Protein AF-A0A925G0U5-F1 (afdb_monomer_lite)

Structure (mmCIF, N/CA/C/O backbone):
data_AF-A0A925G0U5-F1
#
_entry.id   AF-A0A925G0U5-F1
#
loop_
_atom_site.group_PDB
_atom_site.id
_atom_site.type_symbol
_atom_site.label_atom_id
_atom_site.label_alt_id
_atom_site.label_comp_id
_atom_site.label_asym_id
_atom_site.label_entity_id
_atom_site.label_seq_id
_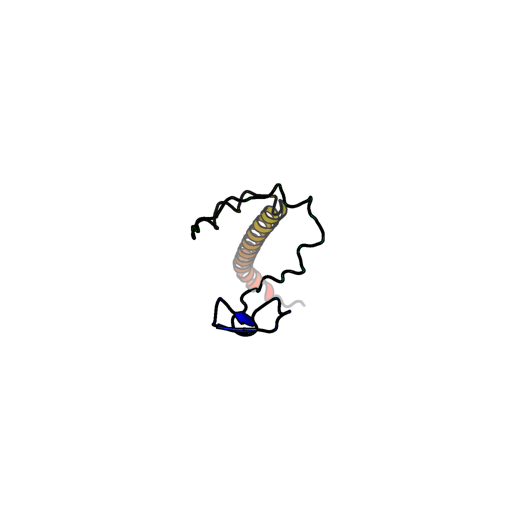atom_site.pdbx_PDB_ins_code
_atom_site.Cartn_x
_atom_site.Cartn_y
_atom_site.Cartn_z
_atom_site.occupancy
_atom_site.B_iso_or_equiv
_atom_site.auth_seq_id
_atom_site.auth_comp_id
_atom_site.auth_asym_id
_atom_site.auth_atom_id
_atom_site.pdbx_PDB_model_num
ATOM 1 N N . MET A 1 1 ? -39.288 -28.256 18.003 1.00 76.12 1 MET A N 1
ATOM 2 C CA . MET A 1 1 ? -39.904 -27.182 17.167 1.00 76.12 1 MET A CA 1
ATOM 3 C C . MET A 1 1 ? -39.437 -27.257 15.702 1.00 76.12 1 MET A C 1
ATOM 5 O O . MET A 1 1 ? -38.481 -27.974 15.439 1.00 76.12 1 MET A O 1
ATOM 9 N N . HIS A 1 2 ? -40.069 -26.563 14.743 1.00 84.81 2 HIS A N 1
ATOM 10 C CA . HIS A 1 2 ? -39.595 -26.479 13.342 1.00 84.81 2 HIS A CA 1
ATOM 11 C C . HIS A 1 2 ? -39.043 -25.087 13.018 1.00 84.81 2 HIS A C 1
ATOM 13 O O . HIS A 1 2 ? -39.560 -24.082 13.503 1.00 84.81 2 HIS A O 1
ATOM 19 N N . CYS A 1 3 ? -37.998 -25.020 12.192 1.00 87.19 3 CYS A N 1
ATOM 20 C CA . CYS A 1 3 ? -37.423 -23.756 11.746 1.00 87.19 3 CYS A CA 1
ATOM 21 C C . CYS A 1 3 ? -38.398 -23.009 10.824 1.00 87.19 3 CYS A C 1
ATOM 23 O O . CYS A 1 3 ? -38.824 -23.551 9.808 1.00 87.19 3 CYS A O 1
ATOM 25 N N . MET A 1 4 ? -38.681 -21.738 11.113 1.00 83.75 4 MET A N 1
ATOM 26 C CA . MET A 1 4 ? -39.540 -20.903 10.259 1.00 83.75 4 MET A CA 1
ATOM 27 C C . MET A 1 4 ? -38.903 -20.559 8.903 1.00 83.75 4 MET A C 1
ATOM 29 O O . MET A 1 4 ? -39.610 -20.172 7.981 1.00 83.75 4 MET A O 1
ATOM 33 N N . ASN A 1 5 ? -37.579 -20.697 8.775 1.00 86.06 5 ASN A N 1
ATOM 34 C CA . ASN A 1 5 ? -36.854 -20.367 7.548 1.00 86.06 5 ASN A CA 1
ATOM 35 C C . ASN A 1 5 ? -36.766 -21.545 6.562 1.00 86.06 5 ASN A C 1
ATOM 37 O O . ASN A 1 5 ? -36.819 -21.341 5.356 1.00 86.06 5 ASN A O 1
ATOM 41 N N . CYS A 1 6 ? -36.615 -22.781 7.051 1.00 89.94 6 CYS A N 1
ATOM 42 C CA . CYS A 1 6 ? -36.394 -23.953 6.188 1.00 89.94 6 CYS A CA 1
ATOM 43 C C . CYS A 1 6 ? -37.265 -25.177 6.512 1.00 89.94 6 CYS A C 1
ATOM 45 O O . CYS A 1 6 ? -37.164 -26.187 5.824 1.00 89.94 6 CYS A O 1
ATOM 47 N N . GLY A 1 7 ? -38.088 -25.130 7.563 1.00 89.00 7 GLY A N 1
ATOM 48 C CA . GLY A 1 7 ? -38.982 -26.225 7.954 1.00 89.00 7 GLY A CA 1
ATOM 49 C C . GLY A 1 7 ? -38.314 -27.417 8.649 1.00 89.00 7 GLY A C 1
ATOM 50 O O . GLY A 1 7 ? -39.017 -28.319 9.108 1.00 89.00 7 GLY A O 1
ATOM 51 N N . SER A 1 8 ? -36.983 -27.447 8.785 1.00 89.31 8 SER A N 1
ATOM 52 C CA . SER A 1 8 ? -36.307 -28.567 9.451 1.00 89.31 8 SER A CA 1
ATOM 53 C C . SER A 1 8 ? -36.627 -28.623 10.949 1.00 89.31 8 SER A C 1
ATOM 55 O O . SER A 1 8 ? -36.971 -27.616 11.574 1.00 89.31 8 SER A O 1
ATOM 57 N N . SER A 1 9 ? -36.566 -29.818 11.536 1.00 89.62 9 SER A N 1
ATOM 58 C CA . SER A 1 9 ? -36.765 -30.017 12.974 1.00 89.62 9 SER A CA 1
ATOM 59 C C . SER A 1 9 ? -35.581 -29.466 13.765 1.00 89.62 9 SER A C 1
ATOM 61 O O . SER A 1 9 ? -34.436 -29.829 13.496 1.00 89.62 9 SER A O 1
ATOM 63 N N . VAL A 1 10 ? -35.856 -28.638 14.769 1.00 88.00 10 VAL A N 1
ATOM 64 C CA . VAL A 1 10 ? -34.846 -28.010 15.622 1.00 88.00 10 VAL A CA 1
ATOM 65 C C . VAL A 1 10 ? -35.101 -28.321 17.098 1.00 88.00 10 VAL A C 1
ATOM 67 O O . VAL A 1 10 ? -36.254 -28.411 17.536 1.00 88.00 10 VAL A O 1
ATOM 70 N N . ARG A 1 11 ? -34.006 -28.510 17.849 1.00 81.31 11 ARG A N 1
ATOM 71 C CA . ARG A 1 11 ? -33.995 -28.788 19.295 1.00 81.31 11 ARG A CA 1
ATOM 72 C C . ARG A 1 11 ? -34.392 -27.543 20.074 1.00 81.31 11 ARG A C 1
ATOM 74 O O . ARG A 1 11 ? -33.901 -26.468 19.746 1.00 81.31 11 ARG A O 1
ATOM 81 N N . ASP A 1 12 ? -35.199 -27.707 21.119 1.00 74.06 12 ASP A N 1
ATOM 82 C CA . ASP A 1 12 ? -35.890 -26.623 21.842 1.00 74.06 12 ASP A CA 1
ATOM 83 C C . ASP A 1 12 ? -34.964 -25.587 22.525 1.00 74.06 12 ASP A C 1
ATOM 85 O O . ASP A 1 12 ? -35.418 -24.517 22.907 1.00 74.06 12 ASP A O 1
ATOM 89 N N . ASN A 1 13 ? -33.656 -25.854 22.601 1.00 72.38 13 ASN A N 1
ATOM 90 C CA . ASN A 1 13 ? -32.612 -24.981 23.154 1.00 72.38 13 ASN A CA 1
ATOM 91 C C . ASN A 1 13 ? -31.510 -24.594 22.139 1.00 72.38 13 ASN A C 1
ATOM 93 O O . ASN A 1 13 ? -30.439 -24.120 22.527 1.00 72.38 13 ASN A O 1
ATOM 97 N N . ALA A 1 14 ? -31.715 -24.836 20.841 1.00 76.69 14 ALA A N 1
ATOM 98 C CA . ALA A 1 14 ? -30.740 -24.482 19.813 1.00 76.69 14 ALA A CA 1
ATOM 99 C C . ALA A 1 14 ? -30.850 -22.996 19.436 1.00 76.69 14 ALA A C 1
ATOM 101 O O . ALA A 1 14 ? -31.916 -22.520 19.056 1.00 76.69 14 ALA A O 1
ATOM 102 N N . ARG A 1 15 ? -29.725 -22.270 19.491 1.00 80.69 15 ARG A N 1
ATOM 103 C CA . ARG A 1 15 ? -29.657 -20.839 19.125 1.00 80.69 15 ARG A CA 1
ATOM 104 C C . ARG A 1 15 ? -29.654 -20.589 17.620 1.00 80.69 15 ARG A C 1
ATOM 106 O O . ARG A 1 15 ? -29.994 -19.497 17.172 1.00 80.69 15 ARG A O 1
ATOM 113 N N . PHE A 1 16 ? -29.292 -21.606 16.846 1.00 87.56 16 PHE A N 1
ATOM 114 C CA . PHE A 1 16 ? -29.232 -21.570 15.390 1.00 87.56 16 PHE A CA 1
ATOM 115 C C . PHE A 1 16 ? -29.779 -22.883 14.827 1.00 87.56 16 PHE A C 1
ATOM 117 O O . PHE A 1 16 ? -29.690 -23.931 15.466 1.00 87.56 16 PHE A O 1
ATOM 124 N N . CYS A 1 17 ? -30.352 -22.832 13.629 1.00 89.56 17 CYS A N 1
ATOM 125 C CA . CYS A 1 17 ? -30.789 -24.016 12.907 1.00 89.56 17 CYS A CA 1
ATOM 126 C C . CYS A 1 17 ? -29.589 -24.721 12.257 1.00 89.56 17 CYS A C 1
ATOM 128 O O . CYS A 1 17 ? -28.935 -24.141 11.392 1.00 89.56 17 CYS A O 1
ATOM 130 N N . ASP A 1 18 ? -29.371 -25.994 12.589 1.00 87.62 18 ASP A N 1
ATOM 131 C CA . ASP A 1 18 ? -28.286 -26.815 12.025 1.00 87.62 18 ASP A CA 1
ATOM 132 C C . ASP A 1 18 ? -28.390 -26.998 10.496 1.00 87.62 18 ASP A C 1
ATOM 134 O O . ASP A 1 18 ? -27.406 -27.314 9.836 1.00 87.62 18 ASP A O 1
ATOM 138 N N . SER A 1 19 ? -29.582 -26.815 9.914 1.00 87.19 19 SER A N 1
ATOM 139 C CA . SER A 1 19 ? -29.820 -27.056 8.483 1.00 87.19 19 SER A CA 1
ATOM 140 C C . SER A 1 19 ? -29.683 -25.810 7.606 1.00 87.19 19 SER A C 1
ATOM 142 O O . SER A 1 19 ? -29.328 -25.935 6.441 1.00 87.19 19 SER A O 1
ATOM 144 N N . CYS A 1 20 ? -30.007 -24.618 8.117 1.00 89.06 20 CYS A N 1
ATOM 145 C CA . CYS A 1 20 ? -30.011 -23.382 7.315 1.00 89.06 20 CYS A CA 1
ATOM 146 C C . CYS A 1 20 ? -29.246 -22.215 7.950 1.00 89.06 20 CYS A C 1
ATOM 148 O O . CYS A 1 20 ? -29.148 -21.155 7.338 1.00 89.06 20 CYS A O 1
ATOM 150 N N . GLY A 1 21 ? -28.745 -22.375 9.178 1.00 85.88 21 GLY A N 1
ATOM 151 C CA . GLY A 1 21 ? -28.020 -21.337 9.911 1.00 85.88 21 GLY A CA 1
ATOM 152 C C . GLY A 1 21 ? -28.890 -20.202 10.458 1.00 85.88 21 GLY A C 1
ATOM 153 O O . GLY A 1 21 ? -28.354 -19.271 11.051 1.00 85.88 21 GLY A O 1
ATOM 154 N N . ALA A 1 22 ? -30.217 -20.252 10.288 1.00 86.31 22 ALA A N 1
ATOM 155 C CA . ALA A 1 22 ? -31.107 -19.213 10.801 1.00 86.31 22 ALA A CA 1
ATOM 156 C C . ALA A 1 22 ? -31.119 -19.195 12.336 1.00 86.31 22 ALA A C 1
ATOM 158 O O . ALA A 1 22 ? -31.241 -20.242 12.974 1.00 86.31 22 ALA A O 1
ATOM 159 N N . THR A 1 23 ? -31.021 -18.004 12.921 1.00 84.25 23 THR A N 1
ATOM 160 C CA . THR A 1 23 ? -31.084 -17.788 14.369 1.00 84.25 23 THR A CA 1
ATOM 161 C C . THR A 1 23 ? -32.484 -18.090 14.893 1.00 84.25 23 THR A C 1
ATOM 163 O O . THR A 1 23 ? -33.475 -17.653 14.308 1.00 84.25 23 THR A O 1
ATOM 166 N N . ILE A 1 24 ? -32.573 -18.804 16.011 1.00 82.06 24 ILE A N 1
ATOM 167 C CA . ILE A 1 24 ? -33.839 -19.096 16.685 1.00 82.06 24 ILE A CA 1
ATOM 168 C C . ILE A 1 24 ? -33.840 -18.313 17.991 1.00 82.06 24 ILE A C 1
ATOM 170 O O . ILE A 1 24 ? -32.906 -18.414 18.785 1.00 82.06 24 ILE A O 1
ATOM 174 N N . ALA A 1 25 ? -34.855 -17.469 18.169 1.00 69.12 25 ALA A N 1
ATOM 175 C CA . ALA A 1 25 ? -34.979 -16.628 19.348 1.00 69.12 25 ALA A CA 1
ATOM 176 C C . ALA A 1 25 ? -35.270 -17.502 20.579 1.00 69.12 25 ALA A C 1
ATOM 178 O O . ALA A 1 25 ? -36.366 -18.037 20.725 1.00 69.12 25 ALA A O 1
ATOM 179 N N . ASP A 1 26 ? -34.263 -17.653 21.436 1.00 67.31 26 ASP A N 1
ATOM 180 C CA . ASP A 1 26 ? -34.353 -18.306 22.741 1.00 67.31 26 ASP A CA 1
ATOM 181 C C . ASP A 1 26 ? -35.079 -17.372 23.732 1.00 67.31 26 ASP A C 1
ATOM 183 O O . ASP A 1 26 ? -34.585 -16.265 23.983 1.00 67.31 26 ASP A O 1
ATOM 187 N N . PRO A 1 27 ? -36.238 -17.764 24.296 1.00 58.28 27 PRO A N 1
ATOM 188 C CA . PRO A 1 27 ? -36.998 -16.916 25.216 1.00 58.28 27 PRO A CA 1
ATOM 189 C C . PRO A 1 27 ? -36.292 -16.681 26.566 1.00 58.28 27 PRO A C 1
ATOM 191 O O . PRO A 1 27 ? -36.699 -15.793 27.317 1.00 58.28 27 PRO A O 1
ATOM 194 N N . GLU A 1 28 ? -35.216 -17.413 26.874 1.00 57.41 28 GLU A N 1
ATOM 195 C CA . GLU A 1 28 ? -34.533 -17.349 28.175 1.00 57.41 28 GLU A CA 1
ATOM 196 C C . GLU A 1 28 ? -33.473 -16.225 28.269 1.00 57.41 28 GLU A C 1
ATOM 198 O O . GLU A 1 28 ? -32.949 -15.933 29.346 1.00 57.41 28 GLU A O 1
ATOM 203 N N . ALA A 1 29 ? -33.173 -15.517 27.171 1.00 57.09 29 ALA A N 1
ATOM 204 C CA . ALA A 1 29 ? -32.167 -14.445 27.155 1.00 57.09 29 ALA A CA 1
ATOM 205 C C . ALA A 1 29 ? -32.665 -13.073 27.670 1.00 57.09 29 ALA A C 1
ATOM 207 O O . ALA A 1 29 ? -31.876 -12.131 27.753 1.00 57.09 29 ALA A O 1
ATOM 208 N N . THR A 1 30 ? -33.942 -12.920 28.041 1.00 56.25 30 THR A N 1
ATOM 209 C CA . THR A 1 30 ? -34.534 -11.593 28.339 1.00 56.25 30 THR A CA 1
ATOM 210 C C . THR A 1 30 ? -34.704 -11.271 29.835 1.00 56.25 30 THR A C 1
ATOM 212 O O . THR A 1 30 ? -35.216 -10.208 30.179 1.00 56.25 30 THR A O 1
ATOM 215 N N . ARG A 1 31 ? -34.233 -12.100 30.779 1.00 58.62 31 ARG A N 1
ATOM 216 C CA . ARG A 1 31 ? -34.433 -11.818 32.224 1.00 58.62 31 ARG A CA 1
ATOM 217 C C . ARG A 1 31 ? -33.359 -10.987 32.937 1.00 58.62 31 ARG A C 1
ATOM 219 O O . ARG A 1 31 ? -33.554 -10.658 34.104 1.00 58.62 31 ARG A O 1
ATOM 226 N N . LEU A 1 32 ? -32.285 -10.556 32.274 1.00 54.97 32 LEU A N 1
ATOM 227 C CA . LEU A 1 32 ? -31.270 -9.687 32.889 1.00 54.97 32 LEU A CA 1
ATOM 228 C C . LEU A 1 32 ? -30.947 -8.477 31.996 1.00 54.97 32 LEU A C 1
ATOM 230 O O . LEU A 1 32 ? -29.961 -8.505 31.272 1.00 54.97 32 LEU A O 1
ATOM 234 N N . ALA A 1 33 ? -31.805 -7.441 32.048 1.00 44.69 33 ALA A N 1
ATOM 235 C CA . ALA A 1 33 ? -31.473 -5.996 32.020 1.00 44.69 33 ALA A CA 1
ATOM 236 C C . ALA A 1 33 ? -32.617 -5.111 31.457 1.00 44.69 33 ALA A C 1
ATOM 238 O O . ALA A 1 33 ? -32.486 -4.551 30.366 1.00 44.69 33 ALA A O 1
ATOM 239 N N . PRO A 1 34 ? -33.716 -4.851 32.192 1.00 52.91 34 PRO A N 1
ATOM 240 C CA . PRO A 1 34 ? -34.643 -3.793 31.810 1.00 52.91 34 PRO A CA 1
ATOM 241 C C . PRO A 1 34 ? -34.093 -2.436 32.288 1.00 52.91 34 PRO A C 1
ATOM 243 O O . PRO A 1 34 ? -34.595 -1.865 33.251 1.00 52.91 34 PRO A O 1
ATOM 246 N N . ARG A 1 35 ? -33.016 -1.931 31.662 1.00 52.72 35 ARG A N 1
ATOM 247 C CA . ARG A 1 35 ? -32.661 -0.492 31.743 1.00 52.72 35 ARG A CA 1
ATOM 248 C C . ARG A 1 35 ? -31.670 0.051 30.708 1.00 52.72 35 ARG A C 1
ATOM 250 O O . ARG A 1 35 ? -31.555 1.265 30.619 1.00 52.72 35 ARG A O 1
ATOM 257 N N . ALA A 1 36 ? -31.003 -0.781 29.905 1.00 56.78 36 ALA A N 1
ATOM 258 C CA . ALA A 1 36 ? -30.005 -0.295 28.937 1.00 56.78 36 ALA A CA 1
ATOM 259 C C . ALA A 1 36 ? -30.484 -0.239 27.470 1.00 56.78 36 ALA A C 1
ATOM 261 O O . ALA A 1 36 ? -29.780 0.309 26.632 1.00 56.78 36 ALA A O 1
ATOM 262 N N . GLN A 1 37 ? -31.666 -0.774 27.138 1.00 57.53 37 GLN A N 1
ATOM 263 C CA . GLN A 1 37 ? -32.112 -0.929 25.738 1.00 57.53 37 GLN A CA 1
ATOM 264 C C . GLN A 1 37 ? -33.294 -0.032 25.331 1.00 57.53 37 GLN A C 1
ATOM 266 O O . GLN A 1 37 ? -33.704 -0.041 24.176 1.00 57.53 37 GLN A O 1
ATOM 271 N N . ALA A 1 38 ? -33.821 0.799 26.235 1.00 54.41 38 ALA A N 1
ATOM 272 C CA . ALA A 1 38 ? -34.953 1.682 25.929 1.00 54.41 38 ALA A CA 1
ATOM 273 C C . ALA A 1 38 ? -34.583 2.930 25.099 1.00 54.41 38 ALA A C 1
ATOM 275 O O . ALA A 1 38 ? -35.457 3.749 24.834 1.00 54.41 38 ALA A O 1
ATOM 276 N N . GLN A 1 39 ? -33.320 3.104 24.688 1.00 56.53 39 GLN A N 1
ATOM 277 C CA . GLN A 1 39 ? -32.896 4.322 23.985 1.00 56.53 39 GLN A CA 1
ATOM 278 C C . GLN A 1 39 ? -32.256 4.108 22.612 1.00 56.53 39 GLN A C 1
ATOM 280 O O . GLN A 1 39 ? -31.907 5.087 21.960 1.00 56.53 39 GLN A O 1
ATOM 285 N N . GLN A 1 40 ? -32.155 2.877 22.107 1.00 54.31 40 GLN A N 1
ATOM 286 C CA . GLN A 1 40 ? -31.574 2.637 20.783 1.00 54.31 40 GLN A CA 1
ATOM 287 C C . GLN A 1 40 ? -32.515 1.825 19.891 1.00 54.31 40 GLN A C 1
ATOM 289 O O . GLN A 1 40 ? -32.391 0.624 19.707 1.00 54.31 40 GLN A O 1
ATOM 294 N N . GLN A 1 41 ? -33.427 2.597 19.294 1.00 51.41 41 GLN A N 1
ATOM 295 C CA . GLN A 1 41 ? -33.735 2.541 17.863 1.00 51.41 41 GLN A CA 1
ATOM 296 C C . GLN A 1 41 ? -34.679 1.432 17.392 1.00 51.41 41 GLN A C 1
ATOM 298 O O . GLN A 1 41 ? -34.318 0.496 16.688 1.00 51.41 41 GLN A O 1
ATOM 303 N N . ALA A 1 42 ? -35.963 1.701 17.612 1.00 55.19 42 ALA A N 1
ATOM 304 C CA . ALA A 1 42 ? -36.962 1.496 16.575 1.00 55.19 42 ALA A CA 1
ATOM 305 C C . ALA A 1 42 ? -36.830 2.601 15.505 1.00 55.19 42 ALA A C 1
ATOM 307 O O . ALA A 1 42 ? -37.481 3.632 15.621 1.00 55.19 42 ALA A O 1
ATOM 308 N N . VAL A 1 43 ? -35.989 2.396 14.482 1.00 52.31 43 VAL A N 1
ATOM 309 C CA . VAL A 1 43 ? -36.150 2.981 13.132 1.00 52.31 43 VAL A CA 1
ATOM 310 C C . VAL A 1 43 ? -35.581 1.975 12.117 1.00 52.31 43 VAL A C 1
ATOM 312 O O . VAL A 1 43 ? -34.456 1.507 12.245 1.00 52.31 43 VAL A O 1
ATOM 315 N N . MET A 1 44 ? -36.406 1.596 11.147 1.00 56.16 44 MET A N 1
ATOM 316 C CA . MET A 1 44 ? -36.231 0.520 10.160 1.00 56.16 44 MET A CA 1
ATOM 317 C C . MET A 1 44 ? -35.207 0.853 9.044 1.00 56.16 44 MET A C 1
ATOM 319 O O . MET A 1 44 ? -35.094 2.026 8.691 1.00 56.16 44 MET A O 1
ATOM 323 N N . PRO A 1 45 ? -34.527 -0.133 8.409 1.00 57.41 45 PRO A N 1
ATOM 324 C CA . PRO A 1 45 ? -33.669 0.112 7.247 1.00 57.41 45 PRO A CA 1
ATOM 325 C C . PRO A 1 45 ? -34.378 -0.192 5.910 1.00 57.41 45 PRO A C 1
ATOM 327 O O . PRO A 1 45 ? -34.890 -1.300 5.730 1.00 57.41 45 PRO A O 1
ATOM 330 N N . PRO A 1 46 ? -34.335 0.704 4.907 1.00 57.28 46 PRO A N 1
ATOM 331 C CA . PRO A 1 46 ? -34.367 0.306 3.511 1.00 57.28 46 PRO A CA 1
ATOM 332 C C . PRO A 1 46 ? -32.939 0.092 2.994 1.00 57.28 46 PRO A C 1
ATOM 334 O O . PRO A 1 46 ? -32.035 0.906 3.154 1.00 57.28 46 PRO A O 1
ATOM 337 N N . ARG A 1 47 ? -32.761 -1.064 2.368 1.00 56.28 47 ARG A N 1
ATOM 338 C CA . ARG A 1 47 ? -31.558 -1.550 1.698 1.00 56.28 47 ARG A CA 1
ATOM 339 C C . ARG A 1 47 ? -31.281 -0.725 0.434 1.00 56.28 47 ARG A C 1
ATOM 341 O O . ARG A 1 47 ? -31.971 -0.925 -0.560 1.00 56.28 47 ARG A O 1
ATOM 348 N N . SER A 1 48 ? -30.234 0.098 0.425 1.00 49.38 48 SER A N 1
ATOM 349 C CA . SER A 1 48 ? -29.549 0.515 -0.806 1.00 49.38 48 SER A CA 1
ATOM 350 C C . SER A 1 48 ? -28.144 -0.092 -0.828 1.00 49.38 48 SER A C 1
ATOM 352 O O . SER A 1 48 ? -27.254 0.254 -0.058 1.00 49.38 48 SER A O 1
ATOM 354 N N . LYS A 1 49 ? -27.968 -1.084 -1.701 1.00 52.59 49 LYS A N 1
ATOM 355 C CA . LYS A 1 49 ? -26.653 -1.482 -2.202 1.00 52.59 49 LYS A CA 1
ATOM 356 C C . LYS A 1 49 ? -26.211 -0.358 -3.142 1.00 52.59 49 LYS A C 1
ATOM 358 O O . LYS A 1 49 ? -26.925 -0.169 -4.116 1.00 52.59 49 LYS A O 1
ATOM 363 N N . ASP A 1 50 ? -25.154 0.385 -2.815 1.00 55.41 50 ASP A N 1
ATOM 364 C CA . ASP A 1 50 ? -24.107 0.832 -3.770 1.00 55.41 50 ASP A CA 1
ATOM 365 C C . ASP A 1 50 ? -23.164 1.921 -3.236 1.00 55.41 50 ASP A C 1
ATOM 367 O O . ASP A 1 50 ? -22.170 2.222 -3.882 1.00 55.41 50 ASP A O 1
ATOM 371 N N . GLU A 1 51 ? -23.393 2.512 -2.063 1.00 51.03 51 GLU A N 1
ATOM 372 C CA . GLU A 1 51 ? -22.610 3.697 -1.660 1.00 51.03 51 GLU A CA 1
ATOM 373 C C . GLU A 1 51 ? -21.611 3.430 -0.522 1.00 51.03 51 GLU A C 1
ATOM 375 O O . GLU A 1 51 ? -21.343 4.279 0.322 1.00 51.03 51 GLU A O 1
ATOM 380 N N . SER A 1 52 ? -21.043 2.223 -0.478 1.00 53.09 52 SER A N 1
ATOM 381 C CA . SER A 1 52 ? -20.043 1.837 0.528 1.00 53.09 52 SER A CA 1
ATOM 382 C C . SER A 1 52 ? -18.593 2.159 0.136 1.00 53.09 52 SER A C 1
ATOM 384 O O . SER A 1 52 ? -17.677 1.697 0.810 1.00 53.09 52 SER A O 1
ATOM 386 N N . SER A 1 53 ? -18.337 2.913 -0.939 1.00 53.75 53 SER A N 1
ATOM 387 C CA . SER A 1 53 ? -16.963 3.192 -1.405 1.00 53.75 53 SER A CA 1
ATOM 388 C C . SER A 1 53 ? -16.434 4.602 -1.125 1.00 53.75 53 SER A C 1
ATOM 390 O O . SER A 1 53 ? -15.214 4.758 -1.075 1.00 53.75 53 SER A O 1
ATOM 392 N N . ASP A 1 54 ? -17.287 5.604 -0.870 1.00 53.94 54 ASP A N 1
ATOM 393 C CA . ASP A 1 54 ? -16.815 6.991 -0.688 1.00 53.94 54 ASP A CA 1
ATOM 394 C C . ASP A 1 54 ? -17.197 7.663 0.643 1.00 53.94 54 ASP A C 1
ATOM 396 O O . ASP A 1 54 ? -16.474 8.561 1.078 1.00 53.94 54 ASP A O 1
ATOM 400 N N . LEU A 1 55 ? -18.227 7.200 1.366 1.00 55.62 55 LEU A N 1
ATOM 401 C CA . LEU A 1 55 ? -18.644 7.835 2.629 1.00 55.62 55 LEU A CA 1
ATOM 402 C C . LEU A 1 55 ? -18.027 7.218 3.903 1.00 55.62 55 LEU A C 1
ATOM 404 O O . LEU A 1 55 ? -17.990 7.869 4.944 1.00 55.62 55 LEU A O 1
ATOM 408 N N . GLU A 1 56 ? -17.419 6.029 3.821 1.00 55.03 56 GLU A N 1
ATOM 409 C CA . GLU A 1 56 ? -16.612 5.444 4.917 1.00 55.03 56 GLU A CA 1
ATOM 410 C C . GLU A 1 56 ? -15.171 6.002 4.952 1.00 55.03 56 GLU A C 1
ATOM 412 O O . GLU A 1 56 ? -14.281 5.501 5.638 1.00 55.03 56 GLU A O 1
ATOM 417 N N . ARG A 1 57 ? -14.918 7.076 4.192 1.00 54.66 57 ARG A N 1
ATOM 418 C CA . ARG A 1 57 ? -13.615 7.745 4.081 1.00 54.66 57 ARG A CA 1
ATOM 419 C C . ARG A 1 57 ? -13.428 8.905 5.059 1.00 54.66 57 ARG A C 1
ATOM 421 O O . ARG A 1 57 ? -12.344 9.484 5.100 1.00 54.66 57 ARG A O 1
ATOM 428 N N . THR A 1 58 ? -14.446 9.254 5.843 1.00 56.16 58 THR A N 1
ATOM 429 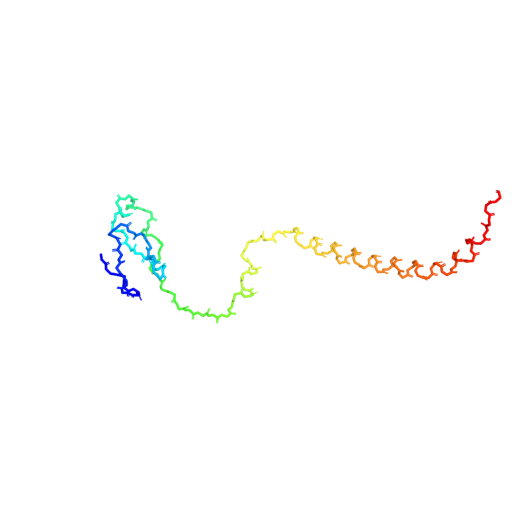C CA . THR A 1 58 ? -14.408 10.425 6.740 1.00 56.16 58 THR A CA 1
ATOM 430 C C . THR A 1 58 ? -14.762 10.128 8.195 1.00 56.16 58 THR A C 1
ATOM 432 O O . THR A 1 58 ? -14.619 11.016 9.036 1.00 56.16 58 THR A O 1
ATOM 435 N N . ILE A 1 59 ? -15.118 8.889 8.550 1.00 53.25 59 ILE A N 1
ATOM 436 C CA . ILE A 1 59 ? -15.394 8.518 9.941 1.00 53.25 59 ILE A CA 1
ATOM 437 C C . ILE A 1 59 ? -14.146 7.871 10.571 1.00 53.25 59 ILE A C 1
ATOM 439 O O . ILE A 1 59 ? -13.852 6.689 10.454 1.00 53.25 59 ILE A O 1
ATOM 443 N N . PHE A 1 60 ? -13.385 8.742 11.233 1.00 44.44 60 PHE A N 1
ATOM 444 C CA . PHE A 1 60 ? -12.350 8.455 12.226 1.00 44.44 60 PHE A CA 1
ATOM 445 C C . PHE A 1 60 ? -11.054 7.775 11.745 1.00 44.44 60 PHE A C 1
ATOM 447 O O . PHE A 1 60 ? -10.837 6.573 11.855 1.00 44.44 60 PHE A O 1
ATOM 454 N N . THR A 1 61 ? -10.067 8.622 11.430 1.00 53.59 61 THR A N 1
ATOM 455 C CA . THR A 1 61 ? -8.694 8.438 11.946 1.00 53.59 61 THR A CA 1
ATOM 456 C C . THR A 1 61 ? -7.994 7.116 11.598 1.00 53.59 61 THR A C 1
ATOM 458 O O . THR A 1 61 ? -7.231 6.580 12.403 1.00 53.59 61 THR A O 1
ATOM 461 N N . ALA A 1 62 ? -8.156 6.609 10.376 1.00 56.12 62 ALA A N 1
ATOM 462 C CA . ALA A 1 62 ? -7.278 5.575 9.831 1.00 56.12 62 ALA A CA 1
ATOM 463 C C . ALA A 1 62 ? -5.900 6.175 9.473 1.00 56.12 62 ALA A C 1
ATOM 465 O O . ALA A 1 62 ? -5.523 6.306 8.314 1.00 56.12 62 ALA A O 1
ATOM 466 N N . ARG A 1 63 ? -5.145 6.517 10.525 1.00 54.88 63 ARG A N 1
ATOM 467 C CA . ARG A 1 63 ? -3.694 6.722 10.570 1.00 54.88 63 ARG A CA 1
ATOM 468 C C . ARG A 1 63 ? -3.137 7.881 9.719 1.00 54.88 63 ARG A C 1
ATOM 470 O O . ARG A 1 63 ? -2.834 7.674 8.544 1.00 54.88 63 ARG A O 1
ATOM 477 N N . PRO A 1 64 ? -2.758 9.018 10.340 1.00 63.53 64 PRO A N 1
ATOM 478 C CA . PRO A 1 64 ? -1.780 9.952 9.762 1.00 63.53 64 PRO A CA 1
ATOM 479 C C . PRO A 1 64 ? -0.524 9.249 9.199 1.00 63.53 64 PRO A C 1
ATOM 481 O O . PRO A 1 64 ? 0.149 9.788 8.332 1.00 63.53 64 PRO A O 1
ATOM 484 N N . THR 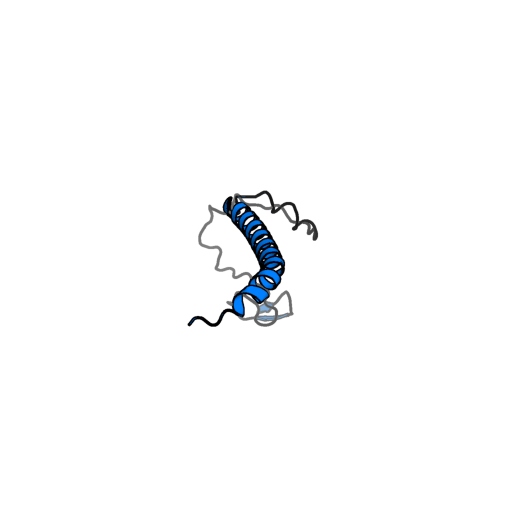A 1 65 ? -0.231 8.012 9.629 1.00 65.62 65 THR A N 1
ATOM 485 C CA . THR A 1 65 ? 0.882 7.184 9.146 1.00 65.62 65 THR A CA 1
ATOM 486 C C . THR A 1 65 ? 0.664 6.504 7.785 1.00 65.62 65 THR A C 1
ATOM 488 O O . THR A 1 65 ? 1.647 6.234 7.101 1.00 65.62 65 THR A O 1
ATOM 491 N N . MET A 1 66 ? -0.572 6.273 7.318 1.00 63.59 66 MET A N 1
ATOM 492 C CA . MET A 1 66 ? -0.817 5.648 6.000 1.00 63.59 66 MET A CA 1
ATOM 493 C C . MET A 1 66 ? -0.411 6.561 4.833 1.00 63.59 66 MET A C 1
ATOM 495 O O . MET A 1 66 ? -0.037 6.069 3.767 1.00 63.59 66 MET A O 1
ATOM 499 N N . MET A 1 67 ? -0.430 7.883 5.034 1.00 70.50 67 MET A N 1
ATOM 500 C CA . MET A 1 67 ? 0.002 8.851 4.022 1.00 70.50 67 MET A CA 1
ATOM 501 C C . MET A 1 67 ? 1.533 8.910 3.904 1.00 70.50 67 MET A C 1
ATOM 503 O O . MET A 1 67 ? 2.052 8.888 2.790 1.00 70.50 67 MET A O 1
ATOM 507 N N . PHE A 1 68 ? 2.259 8.871 5.029 1.00 78.12 68 PHE A N 1
ATOM 508 C CA . PHE A 1 68 ? 3.727 8.803 5.034 1.00 78.12 68 PHE A CA 1
ATOM 509 C C . PHE A 1 68 ? 4.255 7.493 4.455 1.00 78.12 68 PHE A C 1
ATOM 511 O O . PHE A 1 68 ? 5.213 7.509 3.689 1.00 78.12 68 PHE A O 1
ATOM 518 N N . ILE A 1 69 ? 3.607 6.368 4.771 1.00 86.44 69 ILE A N 1
ATOM 519 C CA . ILE A 1 69 ? 3.987 5.060 4.231 1.00 86.44 69 ILE A CA 1
ATOM 520 C C . ILE A 1 69 ? 3.839 5.061 2.706 1.00 86.44 69 ILE A C 1
ATOM 522 O O . ILE A 1 69 ? 4.791 4.743 1.998 1.00 86.44 69 ILE A O 1
ATOM 526 N N . LYS A 1 70 ? 2.684 5.485 2.179 1.00 81.88 70 LYS A N 1
ATOM 527 C CA . LYS A 1 70 ? 2.467 5.568 0.726 1.00 81.88 70 LYS A CA 1
ATOM 528 C C . LYS A 1 70 ? 3.449 6.522 0.042 1.00 81.88 70 LYS A C 1
ATOM 530 O O . LYS A 1 70 ? 4.024 6.154 -0.977 1.00 81.88 70 LYS A O 1
ATOM 535 N N . ALA A 1 71 ? 3.677 7.707 0.610 1.00 88.31 71 ALA A N 1
ATOM 536 C CA . ALA A 1 71 ? 4.642 8.668 0.074 1.00 88.31 71 ALA A CA 1
ATOM 537 C C . ALA A 1 71 ? 6.078 8.109 0.074 1.00 88.31 71 ALA A C 1
ATOM 539 O O . ALA A 1 71 ? 6.786 8.233 -0.924 1.00 88.31 71 ALA A O 1
ATOM 540 N N . GLY A 1 72 ? 6.483 7.432 1.153 1.00 92.50 72 GLY A N 1
ATOM 541 C CA . GLY A 1 72 ? 7.785 6.777 1.266 1.00 92.50 72 GLY A CA 1
ATOM 542 C C . GLY A 1 72 ? 7.983 5.662 0.237 1.00 92.50 72 GLY A C 1
ATOM 543 O O . GLY A 1 72 ? 9.026 5.616 -0.410 1.00 92.50 72 GLY A O 1
ATOM 544 N N . TYR A 1 73 ? 6.976 4.810 0.017 1.00 92.81 73 TYR A N 1
ATOM 545 C CA . TYR A 1 73 ? 7.040 3.760 -1.008 1.00 92.81 73 TYR A CA 1
ATOM 546 C C . TYR A 1 73 ? 7.169 4.325 -2.425 1.00 92.81 73 TYR A C 1
ATOM 548 O O . TYR A 1 73 ? 7.954 3.804 -3.216 1.00 92.81 73 TYR A O 1
ATOM 556 N N . ILE A 1 74 ? 6.442 5.401 -2.745 1.00 94.88 74 ILE A N 1
ATOM 557 C CA . ILE A 1 74 ? 6.550 6.064 -4.053 1.00 94.88 74 ILE A CA 1
ATOM 558 C C . ILE A 1 74 ? 7.961 6.634 -4.239 1.00 94.88 74 ILE A C 1
ATOM 560 O O . ILE A 1 74 ? 8.588 6.390 -5.269 1.00 94.88 74 ILE A O 1
ATOM 564 N N . ALA A 1 75 ? 8.495 7.334 -3.234 1.00 96.31 75 ALA A N 1
ATOM 565 C CA . ALA A 1 75 ? 9.851 7.877 -3.286 1.00 96.31 75 ALA A CA 1
ATOM 566 C C . ALA A 1 75 ? 10.917 6.774 -3.435 1.00 96.31 75 ALA A C 1
ATOM 568 O O . ALA A 1 75 ? 11.827 6.909 -4.250 1.00 96.31 75 ALA A O 1
ATOM 569 N N . ALA A 1 76 ? 10.780 5.663 -2.704 1.00 96.56 76 ALA A N 1
ATOM 570 C CA . ALA A 1 76 ? 11.688 4.521 -2.796 1.00 96.56 76 ALA A CA 1
ATOM 571 C C . ALA A 1 76 ? 11.650 3.854 -4.180 1.00 96.56 76 ALA A C 1
ATOM 573 O O . ALA A 1 76 ? 12.700 3.530 -4.732 1.00 96.56 76 ALA A O 1
ATOM 574 N N . ALA A 1 77 ? 10.461 3.692 -4.767 1.00 96.94 77 ALA A N 1
ATOM 575 C CA . ALA A 1 77 ? 10.311 3.140 -6.110 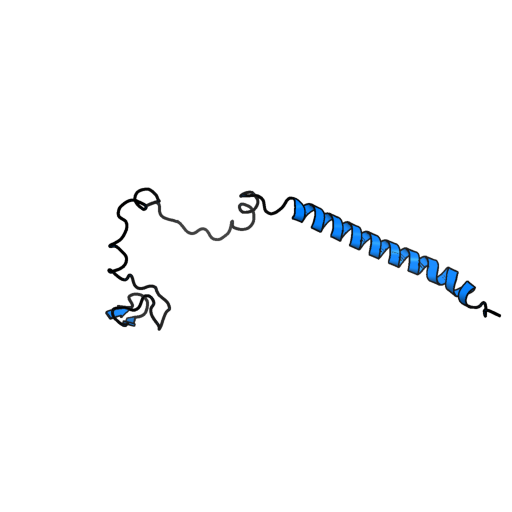1.00 96.94 77 ALA A CA 1
ATOM 576 C C . ALA A 1 77 ? 10.982 4.035 -7.163 1.00 96.94 77 ALA A C 1
ATOM 578 O O . ALA A 1 77 ? 11.739 3.541 -7.997 1.00 96.94 77 ALA A O 1
ATOM 579 N N . LEU A 1 78 ? 10.769 5.353 -7.087 1.00 97.31 78 LEU A N 1
ATOM 580 C CA . LEU A 1 78 ? 11.427 6.309 -7.980 1.00 97.31 78 LEU A CA 1
ATOM 581 C C . LEU A 1 78 ? 12.949 6.267 -7.824 1.00 97.31 78 LEU A C 1
ATOM 583 O O . LEU A 1 78 ? 13.654 6.196 -8.826 1.00 97.31 78 LEU A O 1
ATOM 587 N N . ALA A 1 79 ? 13.457 6.251 -6.588 1.00 97.19 79 ALA A N 1
ATOM 588 C CA . ALA A 1 79 ? 14.889 6.168 -6.314 1.00 97.19 79 ALA A CA 1
ATOM 589 C C . ALA A 1 79 ? 15.512 4.874 -6.860 1.00 97.19 79 ALA A C 1
ATOM 591 O O . ALA A 1 79 ? 16.579 4.924 -7.466 1.00 97.19 79 ALA A O 1
ATOM 592 N N . ALA A 1 80 ? 14.839 3.730 -6.700 1.00 97.31 80 ALA A N 1
ATOM 593 C CA . ALA A 1 80 ? 15.297 2.455 -7.242 1.00 97.31 80 ALA A CA 1
ATOM 594 C C . ALA A 1 80 ? 15.365 2.484 -8.776 1.00 97.31 80 ALA A C 1
ATOM 596 O O . ALA A 1 80 ? 16.384 2.103 -9.348 1.00 97.31 80 ALA A O 1
ATOM 597 N N . VAL A 1 81 ? 14.330 2.999 -9.447 1.00 97.31 81 VAL A N 1
ATOM 598 C CA . VAL A 1 81 ? 14.326 3.151 -10.912 1.00 97.31 81 VAL A CA 1
ATOM 599 C C . VAL A 1 81 ? 15.468 4.068 -11.360 1.00 97.31 81 VAL A C 1
ATOM 601 O O . VAL A 1 81 ? 16.241 3.699 -12.243 1.00 97.31 81 VAL A O 1
ATOM 604 N N . LEU A 1 82 ? 15.650 5.218 -10.710 1.00 96.81 82 LEU A N 1
ATOM 605 C CA . LEU A 1 82 ? 16.716 6.170 -11.038 1.00 96.81 82 LEU A CA 1
ATOM 606 C C . LEU A 1 82 ? 18.110 5.556 -10.837 1.00 96.81 82 LEU A C 1
ATOM 608 O O . LEU A 1 82 ? 18.972 5.696 -11.701 1.00 96.81 82 LEU A O 1
ATOM 612 N N . LEU A 1 83 ? 18.307 4.809 -9.747 1.00 95.19 83 LEU A N 1
ATOM 613 C CA . LEU A 1 83 ? 19.539 4.072 -9.478 1.00 95.19 83 LEU A CA 1
ATOM 614 C C . LEU A 1 83 ? 19.800 3.007 -10.545 1.00 95.19 83 LEU A C 1
ATOM 616 O O . LEU A 1 83 ? 20.927 2.904 -11.014 1.00 95.19 83 LEU A O 1
ATOM 620 N N . THR A 1 84 ? 18.786 2.236 -10.954 1.00 95.06 84 THR A N 1
ATOM 621 C CA . THR A 1 84 ? 18.954 1.222 -12.010 1.00 95.06 84 THR A CA 1
ATOM 622 C C . THR A 1 84 ? 19.331 1.845 -13.348 1.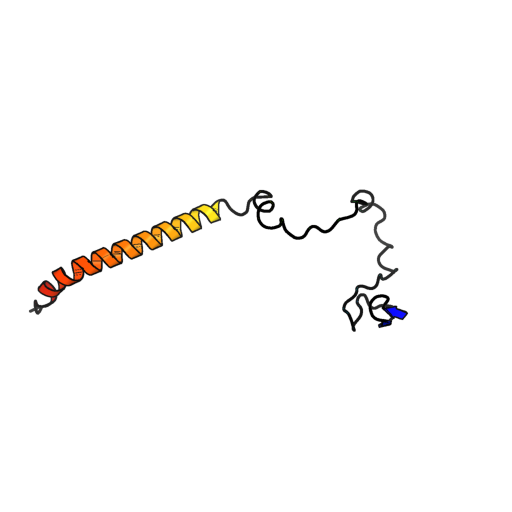00 95.06 84 THR A C 1
ATOM 624 O O . THR A 1 84 ? 20.200 1.312 -14.029 1.00 95.06 84 THR A O 1
ATOM 627 N N . ILE A 1 85 ? 18.750 2.996 -13.700 1.00 95.31 85 ILE A N 1
ATOM 628 C CA . ILE A 1 85 ? 19.099 3.743 -14.915 1.00 95.31 85 ILE A CA 1
ATOM 629 C C . ILE A 1 85 ? 20.529 4.279 -14.815 1.00 95.31 85 ILE A C 1
ATOM 631 O O . ILE A 1 85 ? 21.304 4.144 -15.759 1.00 95.31 85 ILE A O 1
ATOM 635 N N . LEU A 1 86 ? 20.901 4.850 -13.666 1.00 93.31 86 LEU A N 1
ATOM 636 C CA . LEU A 1 86 ? 22.239 5.386 -13.432 1.00 93.31 86 LEU A CA 1
ATOM 637 C C . LEU A 1 86 ? 23.292 4.279 -13.482 1.00 93.31 86 LEU A C 1
ATOM 639 O O . LEU A 1 86 ? 24.304 4.445 -14.152 1.00 93.31 86 LEU A O 1
ATOM 643 N N . LEU A 1 87 ? 23.034 3.128 -12.854 1.00 89.81 87 LEU A N 1
ATOM 644 C CA . LEU A 1 87 ? 23.876 1.946 -12.996 1.00 89.81 87 LEU A CA 1
ATOM 645 C C . LEU A 1 87 ? 23.913 1.495 -14.455 1.00 89.81 87 LEU A C 1
ATOM 647 O O . LEU A 1 87 ? 24.997 1.326 -14.982 1.00 89.81 87 LEU A O 1
ATOM 651 N N . ALA A 1 88 ? 22.788 1.359 -15.154 1.00 88.44 88 ALA A N 1
ATOM 652 C CA . ALA A 1 88 ? 22.789 0.955 -16.561 1.00 88.4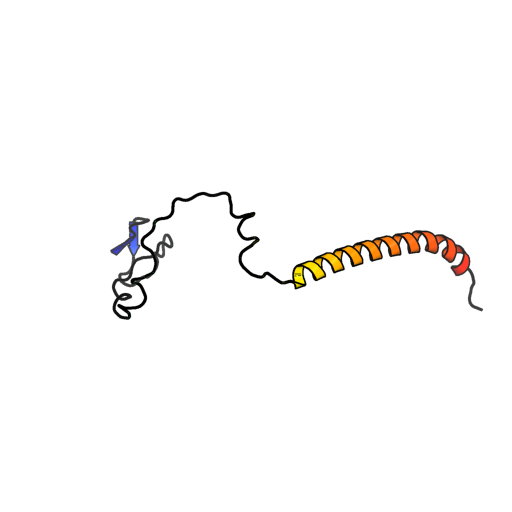4 88 ALA A CA 1
ATOM 653 C C . ALA A 1 88 ? 23.590 1.910 -17.467 1.00 88.44 88 ALA A C 1
ATOM 655 O O . ALA A 1 88 ? 24.191 1.455 -18.435 1.00 88.44 88 ALA A O 1
ATOM 656 N N . MET A 1 89 ? 23.647 3.208 -17.149 1.00 86.69 89 MET A N 1
ATOM 657 C CA . MET A 1 89 ? 24.513 4.174 -17.837 1.00 86.69 89 MET A CA 1
ATOM 658 C C . MET A 1 89 ? 25.977 4.110 -17.378 1.00 86.69 89 MET A C 1
ATOM 660 O O . MET A 1 89 ? 26.878 4.382 -18.169 1.00 86.69 89 MET A O 1
ATOM 664 N N . LEU A 1 90 ? 26.231 3.729 -16.124 1.00 85.56 90 LEU A N 1
ATOM 665 C CA . LEU A 1 90 ? 27.569 3.668 -15.541 1.00 85.56 90 LEU A CA 1
ATOM 666 C C . LEU A 1 90 ? 28.270 2.325 -15.811 1.00 85.56 90 LEU A C 1
ATOM 668 O O . LEU A 1 90 ? 29.453 2.339 -16.124 1.00 85.56 90 LEU A O 1
ATOM 672 N N . LEU A 1 91 ? 27.573 1.182 -15.787 1.00 77.56 91 LEU A N 1
ATOM 673 C CA . LEU A 1 91 ? 28.087 -0.166 -16.090 1.00 77.56 91 LEU A CA 1
ATOM 674 C C . LEU A 1 91 ? 28.863 -0.242 -17.423 1.00 77.56 91 LEU A C 1
ATOM 676 O O . LEU A 1 91 ? 29.939 -0.835 -17.423 1.00 77.56 91 LEU A O 1
ATOM 680 N N . PRO A 1 92 ? 28.417 0.380 -18.531 1.00 72.38 92 PRO A N 1
ATOM 681 C CA . PRO A 1 92 ? 29.182 0.456 -19.777 1.00 72.38 92 PRO A CA 1
ATOM 682 C C . PRO A 1 92 ? 30.502 1.218 -19.622 1.00 72.38 92 PRO A C 1
ATOM 684 O O . PRO A 1 92 ? 31.501 0.840 -20.226 1.00 72.38 92 PRO A O 1
ATOM 687 N N . SER A 1 93 ? 30.529 2.261 -18.784 1.00 67.81 93 SER A N 1
ATOM 688 C CA . SER A 1 93 ? 31.751 3.018 -18.488 1.00 67.81 93 SER A CA 1
ATOM 689 C C . SER A 1 93 ? 32.717 2.239 -17.586 1.00 67.81 93 SER A C 1
ATOM 691 O O . SER A 1 93 ? 33.921 2.273 -17.821 1.00 67.81 93 SER A O 1
ATOM 693 N N . VAL A 1 94 ? 32.217 1.454 -16.618 1.00 63.06 94 VAL A N 1
ATOM 694 C CA . VAL A 1 94 ? 33.057 0.601 -15.747 1.00 63.06 94 VAL A CA 1
ATOM 695 C C . VAL A 1 94 ? 33.469 -0.710 -16.421 1.00 63.06 94 VAL A C 1
ATOM 697 O O . VAL A 1 94 ? 34.490 -1.283 -16.054 1.00 63.06 94 VAL A O 1
ATOM 700 N N . SER A 1 95 ? 32.734 -1.169 -17.439 1.00 59.75 95 SER A N 1
ATOM 701 C CA . SER A 1 95 ? 33.091 -2.348 -18.241 1.00 59.75 95 SER A CA 1
ATOM 702 C C . SER A 1 95 ? 34.436 -2.182 -18.954 1.00 59.75 95 SER A C 1
ATOM 704 O O . SER A 1 95 ? 35.101 -3.182 -19.213 1.00 59.75 95 SER A O 1
ATOM 706 N N . TRP A 1 96 ? 34.852 -0.945 -19.246 1.00 56.62 96 TRP A N 1
ATOM 707 C CA . TRP A 1 96 ? 36.198 -0.650 -19.742 1.00 56.62 96 TRP A CA 1
ATOM 708 C C . TRP A 1 96 ? 37.258 -0.691 -18.624 1.00 56.62 96 TRP A C 1
ATOM 710 O O . TRP A 1 96 ? 38.389 -1.105 -18.857 1.00 56.62 96 TRP A O 1
ATOM 720 N N . TYR A 1 97 ? 36.897 -0.325 -17.389 1.00 61.03 97 TYR A N 1
ATOM 721 C CA . TYR A 1 97 ? 37.815 -0.294 -16.242 1.00 61.03 97 TYR A CA 1
ATOM 722 C C . TYR A 1 97 ? 38.008 -1.649 -15.542 1.00 61.03 97 TYR A C 1
ATOM 724 O O . TYR A 1 97 ? 39.052 -1.867 -14.934 1.00 61.03 97 TYR A O 1
ATOM 732 N N . ASN A 1 98 ? 37.062 -2.589 -15.653 1.00 60.28 98 ASN A N 1
ATOM 733 C CA . ASN A 1 98 ? 37.167 -3.916 -15.024 1.00 60.28 98 ASN A CA 1
ATOM 734 C C . ASN A 1 98 ? 38.067 -4.910 -15.800 1.00 60.28 98 ASN A C 1
ATOM 736 O O . ASN A 1 98 ? 38.118 -6.090 -15.464 1.00 60.28 98 ASN A O 1
ATOM 740 N N . TRP A 1 99 ? 38.769 -4.432 -16.836 1.00 55.38 99 TRP A N 1
ATOM 741 C CA . TRP A 1 99 ? 39.856 -5.128 -17.541 1.00 55.38 99 TRP A CA 1
ATOM 742 C C . TRP A 1 99 ? 41.257 -4.691 -17.070 1.00 55.38 99 TRP A C 1
ATOM 744 O O . TRP A 1 99 ? 42.239 -5.011 -17.736 1.00 55.38 99 TRP A O 1
ATOM 754 N N . LEU A 1 100 ? 41.397 -3.981 -15.940 1.00 55.84 100 LEU A N 1
ATOM 755 C CA . LEU A 1 100 ? 42.699 -3.901 -15.272 1.00 55.84 100 LEU A CA 1
ATOM 756 C C . LEU A 1 100 ? 42.867 -5.116 -14.345 1.00 55.84 100 LEU A C 1
ATOM 758 O O . LEU A 1 100 ? 42.221 -5.164 -13.296 1.00 55.84 100 LEU A O 1
ATOM 762 N N . PRO A 1 101 ? 43.716 -6.102 -14.701 1.00 57.94 101 PRO A N 1
ATOM 763 C CA . PRO A 1 101 ? 44.127 -7.118 -13.750 1.00 57.94 101 PRO A CA 1
ATOM 764 C C . PRO A 1 101 ? 44.872 -6.399 -12.623 1.00 57.94 101 PRO A C 1
ATOM 766 O O . PRO A 1 101 ? 45.862 -5.709 -12.863 1.00 57.94 101 PRO A O 1
ATOM 769 N N . PHE A 1 102 ? 44.362 -6.522 -11.401 1.00 58.00 102 PHE A N 1
ATOM 770 C CA . PHE A 1 102 ? 45.105 -6.167 -10.201 1.00 58.00 102 PHE A CA 1
ATOM 771 C C . PHE A 1 102 ? 46.375 -7.032 -10.179 1.00 58.00 102 PHE A C 1
ATOM 773 O O . PHE A 1 102 ? 46.292 -8.244 -9.972 1.00 58.00 102 PHE A O 1
ATOM 780 N N . ALA A 1 103 ? 47.509 -6.407 -10.504 1.00 49.94 103 ALA A N 1
ATOM 781 C CA . ALA A 1 103 ? 48.855 -6.904 -10.238 1.00 49.94 103 ALA A CA 1
ATOM 782 C C . ALA A 1 103 ? 49.221 -6.659 -8.769 1.00 49.94 103 ALA A C 1
ATOM 784 O O . ALA A 1 103 ? 48.764 -5.627 -8.221 1.00 49.94 103 ALA A O 1
#

pLDDT: mean 71.41, std 16.68, range [44.44, 97.31]

Sequence (103 aa):
MHCMNCGSSVRDNARFCDSCGATIADPEATRLAPRAQAQQQAVMPPRSKDESSDLERTIFTARPTMMFIKAGYIAAALAAVLLTILLAMLLPSVSWYNWLPFA

Foldseek 3Di:
DADPVPRDDDDLPDQADPPPRHGDDNPPPPPPDPPDPPPDDPDDDDDDPDPPPPPVPPPDDPDPVVVVVVVVVVVVVVVVVVVVVVCVVCVVVCVVVVPDDDD

Secondary structure (DSSP, 8-state):
-B-TTT--B--TT-SB-TTT--B---GGGGSS-TTSSTTS---PPP---S-TTTGGGSSS---HHHHHHHHHHHHHHHHHHHHHHHHHHHHHHHHHHTT----

Radius of gyration: 32.69 Å; chains: 1; bounding box: 89×40×53 Å